Protein AF-A0A930RGB6-F1 (afdb_monomer_lite)

Foldseek 3Di:
DDQDPVRFDWDWDDDPPDIDTDGQQDDDPQWHFHDDDPFWTWTQHPVGIDIDGHD

Sequence (55 aa):
IVTGADGRRIAILARGKDSAALAAGDTWHGYTLDALTERTVTLRTAHGVITLTRE

Secondary structure (DSSP, 8-state):
-EE-TTS-EEEEEEETTEEEEE-TT-EETTEEEEEE-SSEEEEEETTEEEEEE--

Structure (mmCIF, N/CA/C/O backbone):
data_AF-A0A930RGB6-F1
#
_entry.id   AF-A0A930RGB6-F1
#
loop_
_atom_site.group_PDB
_atom_site.id
_atom_site.type_symbol
_atom_site.label_atom_id
_atom_site.label_alt_id
_atom_site.label_comp_id
_atom_site.label_asym_id
_atom_site.label_entity_id
_atom_site.label_seq_id
_atom_site.pdbx_PDB_ins_code
_atom_site.Cartn_x
_atom_site.Cartn_y
_atom_site.Cartn_z
_atom_site.occupancy
_atom_site.B_iso_or_equiv
_atom_site.auth_seq_id
_atom_site.auth_comp_id
_atom_site.auth_asym_id
_atom_site.auth_atom_id
_atom_site.pdbx_PDB_model_num
ATOM 1 N N . ILE A 1 1 ? 10.680 2.265 0.119 1.00 76.75 1 ILE A N 1
ATOM 2 C CA . ILE A 1 1 ? 10.469 1.224 -0.913 1.00 76.75 1 ILE A CA 1
ATOM 3 C C . ILE A 1 1 ? 11.796 0.522 -1.093 1.00 76.75 1 ILE A C 1
ATOM 5 O O . ILE A 1 1 ? 12.807 1.210 -1.184 1.00 76.75 1 ILE A O 1
ATOM 9 N N . VAL A 1 2 ? 11.797 -0.804 -1.037 1.00 78.69 2 VAL A N 1
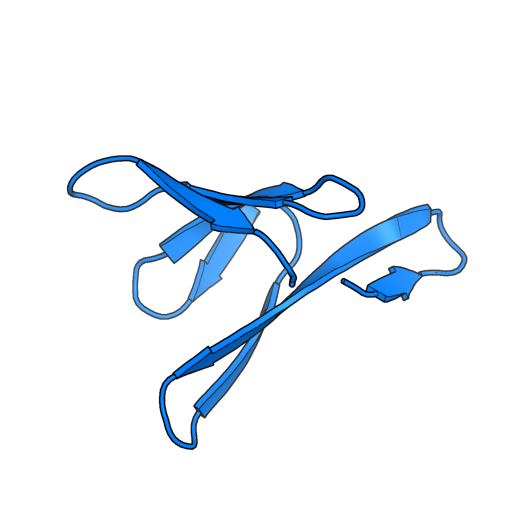ATOM 10 C CA . VAL A 1 2 ? 12.992 -1.631 -1.221 1.00 78.69 2 VAL A CA 1
ATOM 11 C C . VAL A 1 2 ? 12.829 -2.380 -2.536 1.00 78.69 2 VAL A C 1
ATOM 13 O O . VAL A 1 2 ? 11.776 -2.969 -2.780 1.00 78.69 2 VAL A O 1
ATOM 16 N N . THR A 1 3 ? 13.850 -2.327 -3.385 1.00 79.12 3 THR A N 1
ATOM 17 C CA . THR A 1 3 ? 13.909 -3.097 -4.630 1.00 79.12 3 THR A CA 1
ATOM 18 C C . THR A 1 3 ? 14.827 -4.287 -4.390 1.00 79.12 3 THR A C 1
ATOM 20 O O . THR A 1 3 ? 15.992 -4.104 -4.040 1.00 79.12 3 THR A O 1
ATOM 23 N N . GLY A 1 4 ? 14.288 -5.496 -4.523 1.00 72.25 4 GLY A N 1
ATOM 24 C CA . GLY A 1 4 ? 15.056 -6.733 -4.501 1.00 72.25 4 GLY A CA 1
ATOM 25 C C . GLY A 1 4 ? 15.953 -6.851 -5.732 1.00 72.25 4 GLY A C 1
ATOM 26 O O . GLY A 1 4 ? 15.732 -6.196 -6.751 1.00 72.25 4 GLY A O 1
ATOM 27 N N . ALA A 1 5 ? 16.975 -7.702 -5.649 1.00 73.56 5 ALA A N 1
ATOM 28 C CA . ALA A 1 5 ? 17.896 -7.960 -6.761 1.00 73.56 5 ALA A CA 1
ATOM 29 C C . ALA A 1 5 ? 17.202 -8.588 -7.990 1.00 73.56 5 ALA A C 1
ATOM 31 O O . ALA A 1 5 ? 17.712 -8.502 -9.102 1.00 73.56 5 ALA A O 1
ATOM 32 N N . ASP A 1 6 ? 16.024 -9.178 -7.788 1.00 78.12 6 ASP A N 1
ATOM 33 C CA . ASP A 1 6 ? 15.116 -9.718 -8.805 1.00 78.12 6 ASP A CA 1
ATOM 34 C C . ASP A 1 6 ? 14.230 -8.643 -9.472 1.00 78.12 6 ASP A C 1
ATOM 36 O O . ASP A 1 6 ? 13.396 -8.957 -10.318 1.00 78.12 6 ASP A O 1
ATOM 40 N N . GLY A 1 7 ? 14.375 -7.371 -9.084 1.00 74.88 7 GLY A N 1
ATOM 41 C CA . GLY A 1 7 ? 13.540 -6.265 -9.552 1.00 74.88 7 GLY A CA 1
ATOM 42 C C . GLY A 1 7 ? 12.169 -6.184 -8.870 1.00 74.88 7 GLY A C 1
ATOM 43 O O . GLY A 1 7 ? 11.407 -5.249 -9.143 1.00 74.88 7 GLY A O 1
ATOM 44 N N . ARG A 1 8 ? 11.845 -7.107 -7.952 1.00 80.12 8 ARG A N 1
ATOM 45 C CA . ARG A 1 8 ? 10.605 -7.067 -7.171 1.00 80.12 8 ARG A CA 1
ATOM 46 C C . ARG A 1 8 ? 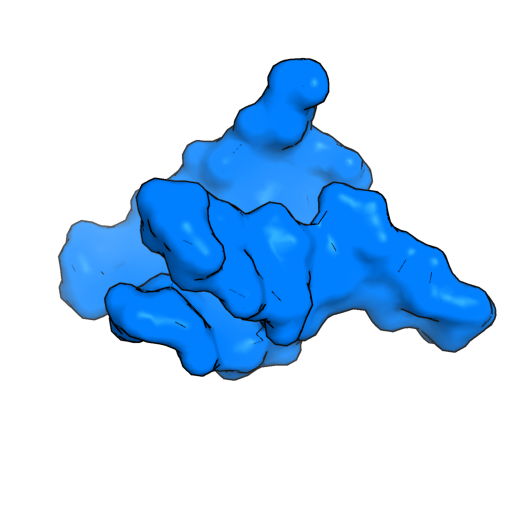10.680 -5.928 -6.160 1.00 80.12 8 ARG A C 1
ATOM 48 O O . ARG A 1 8 ? 11.688 -5.729 -5.487 1.00 80.12 8 ARG A O 1
ATOM 55 N N . ARG A 1 9 ? 9.596 -5.164 -6.032 1.00 83.81 9 ARG A N 1
ATOM 56 C CA . ARG A 1 9 ? 9.520 -4.018 -5.116 1.00 83.81 9 ARG A CA 1
ATOM 57 C C . ARG A 1 9 ? 8.632 -4.337 -3.923 1.00 83.81 9 ARG A C 1
ATOM 59 O O . ARG A 1 9 ? 7.574 -4.941 -4.088 1.00 83.81 9 ARG A O 1
ATOM 66 N N . ILE A 1 10 ? 9.050 -3.882 -2.746 1.00 85.75 10 ILE A N 1
ATOM 67 C CA . ILE A 1 10 ? 8.275 -3.966 -1.506 1.00 85.75 10 ILE A CA 1
ATOM 68 C C . ILE A 1 10 ? 8.184 -2.597 -0.821 1.00 85.75 10 ILE A C 1
ATOM 70 O O . ILE A 1 10 ? 9.134 -1.803 -0.815 1.00 85.75 10 ILE A O 1
ATOM 74 N N . ALA A 1 11 ? 7.030 -2.305 -0.230 1.00 87.69 11 ALA A N 1
ATOM 75 C CA . ALA A 1 11 ? 6.821 -1.163 0.647 1.00 87.69 11 ALA A CA 1
ATOM 76 C C . ALA A 1 11 ? 7.027 -1.613 2.086 1.00 87.69 11 ALA A C 1
ATOM 78 O O . ALA A 1 11 ? 6.564 -2.680 2.469 1.00 87.69 11 ALA A O 1
ATOM 79 N N . ILE A 1 12 ? 7.673 -0.773 2.888 1.00 88.38 12 ILE A N 1
ATOM 80 C CA . ILE A 1 12 ? 7.641 -0.923 4.340 1.00 88.38 12 ILE A CA 1
ATOM 81 C C . ILE A 1 12 ? 6.590 0.063 4.827 1.00 88.38 12 ILE A C 1
ATOM 83 O O . ILE A 1 12 ? 6.757 1.270 4.648 1.00 88.38 12 ILE A O 1
ATOM 87 N N . LEU A 1 13 ? 5.498 -0.458 5.375 1.00 87.38 13 LEU A N 1
ATOM 88 C CA . LEU A 1 13 ? 4.458 0.342 6.006 1.00 87.38 13 LEU A CA 1
ATOM 89 C C . LEU A 1 13 ? 4.615 0.250 7.519 1.00 87.38 13 LEU A C 1
ATOM 91 O O . LEU A 1 13 ? 4.881 -0.825 8.052 1.00 87.38 13 LEU A O 1
ATOM 95 N N . ALA A 1 14 ? 4.437 1.379 8.199 1.00 88.12 14 ALA A N 1
ATOM 96 C CA . ALA A 1 14 ? 4.491 1.463 9.651 1.00 88.12 14 ALA A CA 1
ATOM 97 C C . ALA A 1 14 ? 3.219 2.120 10.191 1.00 88.12 14 ALA A C 1
ATOM 99 O O . ALA A 1 14 ? 2.736 3.115 9.647 1.00 88.12 14 ALA A O 1
ATOM 100 N N . ARG A 1 15 ? 2.686 1.562 11.279 1.00 86.31 15 ARG A N 1
ATOM 101 C CA . ARG A 1 15 ? 1.540 2.082 12.023 1.00 86.31 15 ARG A CA 1
ATOM 102 C C . ARG A 1 15 ? 1.865 2.032 13.511 1.00 86.31 15 ARG A C 1
ATOM 104 O O . ARG A 1 15 ? 1.745 0.998 14.165 1.00 86.31 15 ARG A O 1
ATOM 111 N N . GLY A 1 16 ? 2.284 3.172 14.056 1.00 88.69 16 GLY A N 1
ATOM 112 C CA . GLY A 1 16 ? 2.763 3.241 15.435 1.00 88.69 16 GLY A CA 1
ATOM 113 C C . GLY A 1 16 ? 4.022 2.390 15.618 1.00 88.69 16 GLY A C 1
ATOM 114 O O . GLY A 1 16 ? 5.046 2.686 15.014 1.00 88.69 16 GLY A O 1
ATOM 115 N N . LYS A 1 17 ? 3.940 1.344 16.452 1.00 91.12 17 LYS A N 1
ATOM 116 C CA . LYS A 1 17 ? 5.046 0.400 16.709 1.00 91.12 17 LYS A CA 1
ATOM 117 C C . LYS A 1 17 ? 5.026 -0.845 15.813 1.00 91.12 17 LYS A C 1
ATOM 119 O O . LYS A 1 17 ? 5.963 -1.631 15.881 1.00 91.12 17 LYS A O 1
ATOM 124 N N . ASP A 1 18 ? 3.970 -1.037 15.024 1.00 91.38 18 ASP A N 1
ATOM 125 C CA . ASP A 1 18 ? 3.827 -2.186 14.129 1.00 91.38 18 ASP A CA 1
ATOM 126 C C . ASP A 1 18 ? 4.295 -1.822 12.719 1.00 91.38 18 ASP A C 1
ATOM 128 O O . ASP A 1 18 ? 4.046 -0.711 12.238 1.00 91.38 18 ASP A O 1
ATOM 132 N N . SER A 1 19 ? 4.965 -2.751 12.045 1.00 91.44 19 SER A N 1
ATOM 133 C CA . SER A 1 19 ? 5.455 -2.538 10.685 1.00 91.44 19 SER A CA 1
ATOM 134 C C . SER A 1 19 ? 5.432 -3.821 9.876 1.00 91.44 19 SER A C 1
ATOM 136 O O . SER A 1 19 ? 5.775 -4.881 10.395 1.00 91.44 19 SER A O 1
ATOM 138 N N . ALA A 1 20 ? 5.115 -3.707 8.590 1.00 92.06 20 ALA A N 1
ATOM 139 C CA . ALA A 1 20 ? 5.136 -4.824 7.659 1.00 92.06 20 ALA A CA 1
ATOM 140 C C . ALA A 1 20 ? 5.819 -4.445 6.345 1.00 92.06 20 ALA A C 1
ATOM 142 O O . ALA A 1 20 ? 5.716 -3.313 5.867 1.00 92.06 20 ALA A O 1
ATOM 143 N N . ALA A 1 21 ? 6.492 -5.428 5.752 1.00 91.94 21 ALA A N 1
ATOM 144 C CA . ALA A 1 21 ? 6.960 -5.367 4.379 1.00 91.94 21 ALA A CA 1
ATOM 145 C C . ALA A 1 21 ? 5.910 -6.010 3.464 1.00 91.94 21 ALA A C 1
ATOM 147 O O . ALA A 1 21 ? 5.550 -7.165 3.675 1.00 91.94 21 ALA A O 1
ATOM 148 N N . LEU A 1 22 ? 5.430 -5.267 2.468 1.00 91.88 22 LEU A N 1
ATOM 149 C CA . LEU A 1 22 ? 4.369 -5.694 1.554 1.00 91.88 22 LEU A CA 1
ATOM 150 C C . LEU A 1 22 ? 4.820 -5.579 0.103 1.00 91.88 22 LEU A C 1
ATOM 152 O O . LEU A 1 22 ? 5.351 -4.546 -0.308 1.00 91.88 22 LEU A O 1
ATOM 156 N N . ALA A 1 23 ? 4.564 -6.614 -0.684 1.00 91.69 23 ALA A N 1
ATOM 157 C CA . ALA A 1 23 ? 4.592 -6.576 -2.138 1.00 91.69 23 ALA A CA 1
ATOM 158 C C . ALA A 1 23 ? 3.186 -6.335 -2.713 1.00 91.69 23 ALA A C 1
ATOM 160 O O . ALA A 1 23 ? 2.192 -6.333 -1.989 1.00 91.69 23 ALA A O 1
ATOM 161 N N . ALA A 1 24 ? 3.095 -6.140 -4.031 1.00 91.25 24 ALA A N 1
ATOM 162 C CA . ALA A 1 24 ? 1.807 -6.022 -4.712 1.00 91.25 24 ALA A CA 1
ATOM 163 C C . ALA A 1 24 ? 0.939 -7.272 -4.479 1.00 91.25 24 ALA A C 1
ATOM 165 O O . ALA A 1 24 ? 1.404 -8.397 -4.655 1.00 91.25 24 ALA A O 1
ATOM 166 N N . GLY A 1 25 ? -0.312 -7.052 -4.076 1.00 93.81 25 GLY A N 1
ATOM 167 C CA . GLY A 1 25 ? -1.281 -8.073 -3.680 1.00 93.81 25 GLY A CA 1
ATOM 168 C C . GLY A 1 25 ? -1.292 -8.405 -2.183 1.00 93.81 25 GLY A C 1
ATOM 169 O O . GLY A 1 25 ? -2.311 -8.894 -1.690 1.00 93.81 25 GLY A O 1
ATOM 170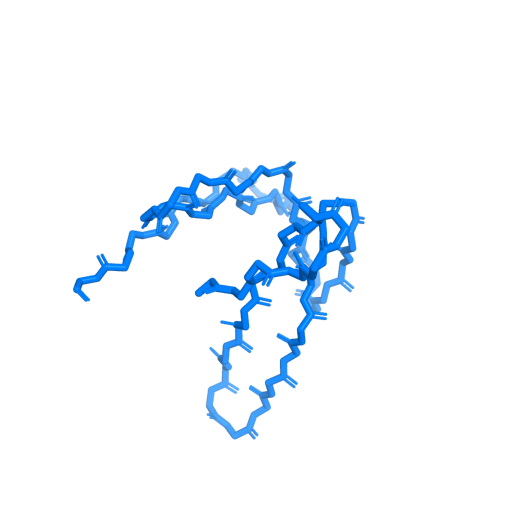 N N . ASP A 1 26 ? -0.226 -8.099 -1.438 1.00 94.94 26 ASP A N 1
ATOM 171 C CA . ASP A 1 26 ? -0.174 -8.385 -0.002 1.00 94.94 26 ASP A CA 1
ATOM 172 C C . ASP A 1 26 ? -1.141 -7.481 0.771 1.00 94.94 26 ASP A C 1
ATOM 174 O O . ASP A 1 26 ? -1.363 -6.320 0.417 1.00 94.94 26 ASP A O 1
ATOM 178 N N . THR A 1 27 ? -1.723 -8.014 1.848 1.00 94.44 27 THR A N 1
ATOM 179 C CA . THR A 1 27 ? -2.680 -7.289 2.693 1.00 94.44 27 THR A CA 1
ATOM 180 C C . THR A 1 27 ? -2.218 -7.242 4.144 1.00 94.44 27 THR A C 1
ATOM 182 O O . THR A 1 27 ? -1.853 -8.264 4.718 1.00 94.44 27 THR A O 1
ATOM 185 N N . TRP A 1 28 ? -2.288 -6.061 4.760 1.00 94.50 28 TRP A N 1
ATOM 186 C CA . TRP A 1 28 ? -1.944 -5.832 6.167 1.00 94.50 28 TRP A CA 1
ATOM 187 C C . TRP A 1 28 ? -2.901 -4.814 6.784 1.00 94.50 28 TRP A C 1
ATOM 189 O O . TRP A 1 28 ? -3.135 -3.760 6.202 1.00 94.50 28 TRP A O 1
ATOM 199 N N . HIS A 1 29 ? -3.508 -5.138 7.931 1.00 93.12 29 HIS A N 1
ATOM 200 C CA . HIS A 1 29 ? -4.540 -4.317 8.603 1.00 93.12 29 HIS A CA 1
ATOM 201 C C . HIS A 1 29 ? -5.677 -3.815 7.690 1.00 93.12 29 HIS A C 1
ATOM 203 O O . HIS A 1 29 ? -6.184 -2.710 7.869 1.00 93.12 29 HIS A O 1
ATOM 209 N N . GLY A 1 30 ? -6.080 -4.614 6.696 1.00 92.88 30 GLY A N 1
ATOM 210 C CA . GLY A 1 30 ? -7.132 -4.246 5.737 1.00 92.88 30 GLY A CA 1
ATOM 211 C C . GLY A 1 30 ? -6.680 -3.320 4.600 1.00 92.88 30 GLY A C 1
ATOM 212 O O . GLY A 1 30 ? -7.514 -2.893 3.802 1.00 92.88 30 GLY A O 1
ATOM 213 N N . TYR A 1 31 ? -5.380 -3.033 4.503 1.00 93.69 31 TYR A N 1
ATOM 214 C CA . TYR A 1 31 ? -4.758 -2.349 3.373 1.00 93.69 31 TYR A CA 1
ATOM 215 C C . TYR A 1 31 ? -4.145 -3.387 2.440 1.00 93.69 31 TYR A C 1
ATOM 217 O O . TYR A 1 31 ? -3.187 -4.058 2.821 1.00 93.69 31 TYR A O 1
ATOM 225 N N . THR A 1 32 ? -4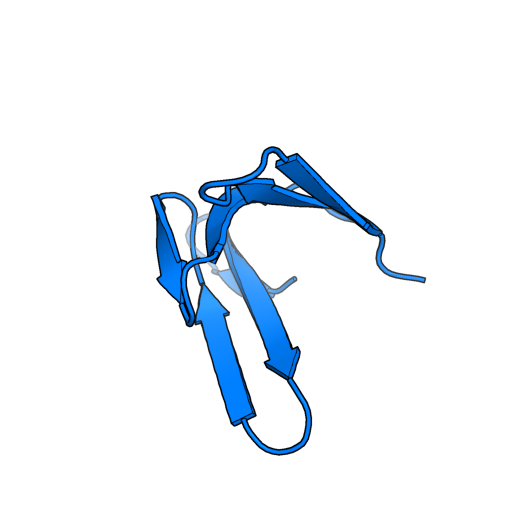.677 -3.516 1.229 1.00 95.38 32 THR A N 1
ATOM 226 C CA . THR A 1 32 ? -4.046 -4.303 0.166 1.00 95.38 32 THR A CA 1
ATOM 227 C C . THR A 1 32 ? -3.138 -3.395 -0.641 1.00 95.38 32 THR A C 1
ATOM 229 O O . THR A 1 32 ? -3.583 -2.349 -1.119 1.00 95.38 32 THR A O 1
ATOM 232 N N . LEU A 1 33 ? -1.879 -3.781 -0.815 1.00 94.50 33 LEU A N 1
ATOM 233 C CA . LEU A 1 33 ? -0.977 -3.036 -1.673 1.00 94.50 33 LEU A CA 1
ATOM 234 C C . LEU A 1 33 ? -1.310 -3.323 -3.137 1.00 94.50 33 LEU A C 1
ATOM 236 O O . LEU A 1 33 ? -1.205 -4.457 -3.590 1.00 94.50 33 LEU A O 1
ATOM 240 N N . ASP A 1 34 ? -1.706 -2.289 -3.872 1.00 94.38 34 ASP A N 1
ATOM 241 C CA . ASP A 1 34 ? -2.121 -2.407 -5.271 1.00 94.38 34 ASP A CA 1
ATOM 242 C C . ASP A 1 34 ? -0.945 -2.137 -6.218 1.00 94.38 34 ASP A C 1
ATOM 244 O O . ASP A 1 34 ? -0.599 -2.967 -7.057 1.00 94.38 34 ASP A O 1
ATOM 248 N N . ALA A 1 35 ? -0.254 -1.013 -6.009 1.00 91.00 35 ALA A N 1
ATOM 249 C CA . ALA A 1 35 ? 0.863 -0.592 -6.845 1.00 91.00 35 ALA A CA 1
ATOM 250 C C . ALA A 1 35 ? 1.970 0.097 -6.038 1.00 91.00 35 ALA A C 1
ATOM 252 O O . ALA A 1 35 ? 1.716 0.773 -5.036 1.00 91.00 35 ALA A O 1
ATOM 253 N N . LEU A 1 36 ? 3.209 -0.037 -6.522 1.00 90.75 36 LEU A N 1
ATOM 254 C CA . LEU A 1 36 ? 4.358 0.755 -6.083 1.00 90.75 36 LEU A CA 1
ATOM 255 C C . LEU A 1 36 ? 5.022 1.434 -7.278 1.00 90.75 36 LEU A C 1
ATOM 257 O O . LEU A 1 36 ? 5.304 0.787 -8.287 1.00 90.75 36 LEU A O 1
ATOM 261 N N . THR A 1 37 ? 5.379 2.702 -7.108 1.00 86.94 37 THR A N 1
ATOM 262 C CA . THR A 1 37 ? 6.376 3.388 -7.940 1.00 86.94 37 THR A CA 1
ATOM 263 C C . THR A 1 37 ? 7.652 3.612 -7.124 1.00 86.94 37 THR A C 1
ATOM 265 O O . THR A 1 37 ? 7.816 3.036 -6.054 1.00 86.94 37 THR A O 1
ATOM 268 N N . GLU A 1 38 ? 8.588 4.435 -7.596 1.00 83.31 38 GLU A N 1
ATOM 269 C CA . GLU A 1 38 ? 9.772 4.795 -6.803 1.00 83.31 38 GLU A CA 1
ATOM 270 C C . GLU A 1 38 ? 9.446 5.670 -5.585 1.00 83.31 38 GLU A C 1
ATOM 272 O O . GLU A 1 38 ? 10.171 5.643 -4.587 1.00 83.31 38 GLU A O 1
ATOM 277 N N . ARG A 1 39 ? 8.358 6.449 -5.651 1.00 87.06 39 ARG A N 1
ATOM 278 C CA . ARG A 1 39 ? 8.012 7.443 -4.620 1.00 87.06 39 ARG A CA 1
ATOM 279 C C . ARG A 1 39 ? 6.596 7.317 -4.087 1.00 87.06 39 ARG A C 1
ATOM 281 O O . ARG A 1 39 ? 6.301 7.924 -3.064 1.00 87.06 39 ARG A O 1
ATOM 288 N N . THR A 1 40 ? 5.736 6.540 -4.735 1.00 89.50 40 THR A N 1
ATOM 289 C CA . THR A 1 40 ? 4.340 6.384 -4.327 1.00 89.50 40 THR A CA 1
ATOM 290 C C . THR A 1 40 ? 3.988 4.929 -4.070 1.00 89.50 40 THR A C 1
ATOM 292 O O . THR A 1 40 ? 4.514 4.014 -4.706 1.00 89.50 40 THR A O 1
ATOM 295 N N . VAL A 1 41 ? 3.078 4.727 -3.124 1.00 92.25 41 VAL A N 1
ATOM 296 C CA . VAL A 1 41 ? 2.432 3.446 -2.843 1.00 92.25 41 VAL A CA 1
ATOM 297 C C . VAL A 1 41 ? 0.931 3.667 -2.878 1.00 92.25 41 VAL A C 1
ATOM 299 O O . VAL A 1 41 ? 0.425 4.579 -2.224 1.00 92.25 41 VAL A O 1
ATOM 302 N N . THR A 1 42 ? 0.222 2.822 -3.615 1.00 94.94 42 THR A N 1
ATOM 303 C CA . THR A 1 42 ? -1.238 2.832 -3.677 1.00 94.94 42 THR A CA 1
ATOM 304 C C . THR A 1 42 ? -1.778 1.659 -2.873 1.00 94.94 42 THR A C 1
ATOM 306 O O . THR A 1 42 ? -1.431 0.504 -3.123 1.00 94.94 42 THR A O 1
ATOM 309 N N . LEU A 1 43 ? -2.620 1.964 -1.889 1.00 94.81 43 LEU A N 1
ATOM 310 C CA . LEU A 1 43 ? -3.264 1.001 -1.007 1.00 94.81 43 LEU A CA 1
ATOM 311 C C . LEU A 1 43 ? -4.765 1.001 -1.266 1.00 94.81 43 LEU A C 1
ATOM 313 O O . LEU A 1 43 ? -5.415 2.045 -1.204 1.00 94.81 43 LEU A O 1
ATOM 317 N N . ARG A 1 44 ? -5.332 -0.177 -1.500 1.00 96.56 44 ARG A N 1
ATOM 318 C CA . ARG A 1 44 ? -6.777 -0.378 -1.558 1.00 96.56 44 ARG A CA 1
ATOM 319 C C . ARG A 1 44 ? -7.294 -0.778 -0.183 1.00 96.56 44 ARG A C 1
ATOM 321 O O . ARG A 1 44 ? -6.705 -1.608 0.503 1.00 96.56 44 ARG A O 1
ATOM 328 N N . THR A 1 45 ? -8.421 -0.197 0.195 1.00 93.62 45 THR A N 1
ATOM 329 C CA . THR A 1 45 ? -9.156 -0.484 1.430 1.00 93.62 45 THR A CA 1
ATOM 330 C C . THR A 1 45 ? -10.609 -0.805 1.101 1.00 93.62 45 THR A C 1
ATOM 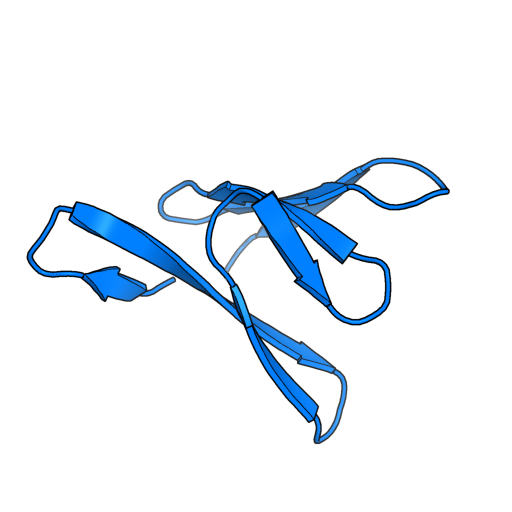332 O O . THR A 1 45 ? -11.060 -0.589 -0.025 1.00 93.62 45 THR A O 1
ATOM 335 N N . ALA A 1 46 ? -11.375 -1.247 2.099 1.00 93.31 46 ALA A N 1
ATOM 336 C CA . ALA A 1 46 ? -12.825 -1.393 1.966 1.00 93.31 46 ALA A CA 1
ATOM 337 C C . ALA A 1 46 ? -13.548 -0.064 1.658 1.00 93.31 46 ALA A C 1
ATOM 339 O O . ALA A 1 46 ? -14.658 -0.078 1.136 1.00 93.31 46 ALA A O 1
ATOM 340 N N . HIS A 1 47 ? -12.924 1.077 1.966 1.00 92.94 47 HIS A N 1
ATOM 341 C CA . HIS A 1 47 ? -13.528 2.406 1.848 1.00 92.94 47 HIS A CA 1
ATOM 342 C C . HIS A 1 47 ? -12.991 3.217 0.662 1.00 92.94 47 HIS A C 1
ATOM 344 O O . HIS A 1 47 ? -13.366 4.373 0.495 1.00 92.94 47 HIS A O 1
ATOM 350 N N . GLY A 1 48 ? -12.116 2.630 -0.158 1.00 92.94 48 GLY A N 1
ATOM 351 C CA . GLY A 1 48 ? -11.511 3.301 -1.305 1.00 92.94 48 GLY A CA 1
ATOM 352 C C . GLY A 1 48 ? -9.996 3.152 -1.351 1.00 92.94 48 GLY A C 1
ATOM 353 O O . GLY A 1 48 ? -9.423 2.230 -0.766 1.00 92.94 48 GLY A O 1
ATOM 354 N N . VAL A 1 49 ? -9.350 4.060 -2.075 1.00 95.31 49 VAL A N 1
ATOM 355 C CA . VAL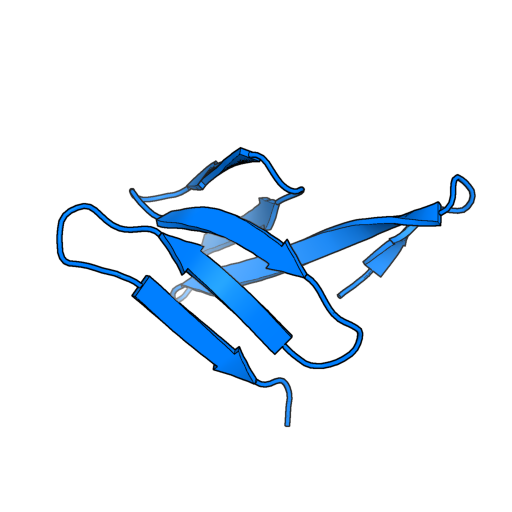 A 1 49 ? -7.918 4.005 -2.383 1.00 95.31 49 VAL A CA 1
ATOM 356 C C . VAL A 1 49 ? -7.175 5.127 -1.663 1.00 95.31 49 VAL A C 1
ATOM 358 O O . VAL A 1 49 ? -7.633 6.265 -1.634 1.00 95.31 49 VAL A O 1
ATOM 361 N N . ILE A 1 50 ? -6.015 4.800 -1.099 1.00 93.81 50 ILE A N 1
ATOM 362 C CA . ILE A 1 50 ? -5.096 5.735 -0.449 1.00 93.81 50 ILE A CA 1
ATOM 363 C C . ILE A 1 50 ? -3.790 5.734 -1.236 1.00 93.81 50 ILE A C 1
ATOM 365 O O . ILE A 1 50 ? -3.224 4.674 -1.495 1.00 93.81 50 ILE A O 1
ATOM 369 N N . THR A 1 51 ? -3.281 6.918 -1.563 1.00 92.88 51 THR A N 1
ATOM 370 C CA . THR A 1 51 ? -1.942 7.078 -2.138 1.00 92.88 51 THR A CA 1
ATOM 371 C C . THR A 1 51 ? -1.031 7.695 -1.091 1.00 92.88 51 THR A C 1
ATOM 373 O O . THR A 1 51 ? -1.283 8.798 -0.613 1.00 92.88 51 THR A O 1
ATOM 376 N N . LEU A 1 52 ? 0.028 6.975 -0.734 1.00 89.62 52 LEU A N 1
ATOM 377 C CA . LEU A 1 52 ? 1.093 7.467 0.129 1.00 89.62 52 LEU A CA 1
ATOM 378 C C . LEU A 1 52 ? 2.263 7.902 -0.747 1.00 89.62 52 LEU A C 1
ATOM 380 O O . LEU A 1 52 ? 2.718 7.131 -1.594 1.00 89.62 52 LEU A O 1
ATOM 384 N N . THR A 1 53 ? 2.770 9.108 -0.517 1.00 88.38 53 THR A N 1
ATOM 385 C CA . THR A 1 53 ? 3.981 9.614 -1.169 1.00 88.38 53 THR A CA 1
ATOM 386 C C . THR A 1 53 ? 5.105 9.654 -0.147 1.00 88.38 53 THR A C 1
ATOM 388 O O . THR A 1 53 ? 4.916 10.121 0.972 1.00 88.38 53 THR A O 1
ATOM 391 N N . ARG A 1 54 ? 6.276 9.145 -0.523 1.00 80.88 54 ARG A N 1
ATOM 392 C CA . ARG A 1 54 ? 7.499 9.286 0.261 1.00 80.88 54 ARG A CA 1
ATOM 393 C C . ARG A 1 54 ? 8.043 10.705 0.082 1.00 80.88 54 ARG A C 1
ATOM 395 O O . ARG A 1 54 ? 8.407 11.063 -1.041 1.00 80.88 54 ARG A O 1
ATOM 402 N N . GLU A 1 55 ? 8.113 11.455 1.178 1.00 72.94 55 GLU A N 1
ATOM 403 C CA . GLU A 1 55 ? 8.872 12.712 1.264 1.00 72.94 55 GLU A CA 1
ATOM 404 C C . GLU A 1 55 ? 10.386 12.455 1.203 1.00 72.94 55 GLU A C 1
ATOM 406 O O . GLU A 1 55 ? 10.857 11.449 1.794 1.00 72.94 55 GLU A O 1
#

Radius of gyration: 10.8 Å; chains: 1; bounding box: 31×22×26 Å

pLDDT: mean 88.69, std 6.47, range [72.25, 96.56]